Protein AF-A0A8H6M391-F1 (afdb_monomer_lite)

Foldseek 3Di:
DPQQDDPNFWGFDCVPPNSPDTDGPCVVVVVVVVVVVVVLVVLLVVLLVLVVVVCVVCVVVVVCVVPPPPPVSVVSVVDDQQDWDDDPVDIDGPSLCSCVSDPDDRDQVRVQRVQRVCQVVCVVVAQEHEDGQLLVVLCVVPVVPLPDDPDPSNVVVVVCCCCVVVPSHPYYHHDDDDPVGRD

Secondary structure (DSSP, 8-state):
--TTEETTTEEE-TTSGGGTSEEETHHHHHHHHHHHHHHHHHHHHHHHHHHHHHHHHHHHTT-GGG-S-HHHHHHHHT--TT-EEE-SS-EEEGGGGHHHHSSSPPPHHHHHHHHHHHHHHHGGGSSEEE--HHHHHHHHHHTT-TTS--SHHHHHHHHHHHHHHTTS-SEEE----BTTTB-

Organism: NCBI:txid980116

Structure (mmCIF, N/CA/C/O backbone):
data_AF-A0A8H6M391-F1
#
_entry.id   AF-A0A8H6M391-F1
#
loop_
_atom_site.group_PDB
_atom_site.id
_atom_site.type_symbol
_atom_site.label_atom_id
_atom_site.label_alt_id
_atom_site.label_comp_id
_atom_site.label_asym_id
_atom_site.label_entity_id
_atom_site.label_seq_id
_atom_site.pdbx_PDB_ins_code
_atom_site.Cartn_x
_atom_site.Cartn_y
_atom_site.Cartn_z
_atom_site.occupancy
_atom_site.B_iso_or_equiv
_atom_site.auth_seq_id
_atom_site.auth_comp_id
_atom_site.auth_asym_id
_atom_site.auth_atom_id
_atom_site.pdbx_PDB_model_num
ATOM 1 N N . MET A 1 1 ? 9.434 6.254 -42.444 1.00 46.62 1 MET A N 1
ATOM 2 C CA . MET A 1 1 ? 9.294 4.812 -42.139 1.00 46.62 1 MET A CA 1
ATOM 3 C C . MET A 1 1 ? 10.027 4.552 -40.837 1.00 46.62 1 MET A C 1
ATOM 5 O O . MET A 1 1 ? 11.131 5.059 -40.697 1.00 46.62 1 MET A O 1
ATOM 9 N N . ASN A 1 2 ? 9.382 3.890 -39.875 1.00 50.38 2 ASN A N 1
ATOM 10 C CA . ASN A 1 2 ? 9.844 3.725 -38.492 1.00 50.38 2 ASN A CA 1
ATOM 11 C C . ASN A 1 2 ? 11.269 3.145 -38.427 1.00 50.38 2 ASN A C 1
ATOM 13 O O . ASN A 1 2 ? 11.436 1.933 -38.495 1.00 50.38 2 ASN A O 1
ATOM 17 N N . ALA A 1 3 ? 12.279 4.008 -38.258 1.00 58.09 3 ALA A N 1
ATOM 18 C CA . ALA A 1 3 ? 13.713 3.672 -38.255 1.00 58.09 3 ALA A CA 1
ATOM 19 C C . ALA A 1 3 ? 14.162 2.765 -37.088 1.00 58.09 3 ALA A C 1
ATOM 21 O O . ALA A 1 3 ? 15.346 2.496 -36.924 1.00 58.09 3 ALA A O 1
ATOM 22 N N . TRP A 1 4 ? 13.210 2.313 -36.274 1.00 61.25 4 TRP A N 1
ATOM 23 C CA . TRP A 1 4 ? 13.425 1.558 -35.047 1.00 61.25 4 TRP A CA 1
ATOM 24 C C . TRP A 1 4 ? 13.155 0.064 -35.221 1.00 61.25 4 TRP A C 1
ATOM 26 O O . TRP A 1 4 ? 13.592 -0.716 -34.386 1.00 61.25 4 TRP A O 1
ATOM 36 N N . LEU A 1 5 ? 12.426 -0.338 -36.268 1.00 66.31 5 LEU A N 1
ATOM 37 C CA . LEU A 1 5 ? 12.030 -1.726 -36.509 1.00 66.31 5 LEU A CA 1
ATOM 38 C C . LEU A 1 5 ? 12.659 -2.207 -37.813 1.00 66.31 5 LEU A C 1
ATOM 40 O O . LEU A 1 5 ? 12.218 -1.816 -38.892 1.00 66.31 5 LEU A O 1
ATOM 44 N N . ASP A 1 6 ? 13.661 -3.077 -37.706 1.00 59.34 6 ASP A N 1
ATOM 45 C CA . ASP A 1 6 ? 14.227 -3.769 -38.862 1.00 59.34 6 ASP A CA 1
ATOM 46 C C . ASP A 1 6 ? 13.663 -5.195 -38.922 1.00 59.34 6 ASP A C 1
ATOM 48 O O . ASP A 1 6 ? 13.897 -6.012 -38.028 1.00 59.34 6 ASP A O 1
ATOM 52 N N . GLY A 1 7 ? 12.857 -5.475 -39.949 1.00 64.06 7 GLY A N 1
ATOM 53 C CA . GLY A 1 7 ? 12.443 -6.840 -40.298 1.00 64.06 7 GLY A CA 1
ATOM 54 C C . GLY A 1 7 ? 11.569 -7.593 -39.282 1.00 64.06 7 GLY A C 1
ATOM 55 O O . GLY A 1 7 ? 11.546 -8.817 -39.311 1.00 64.06 7 GLY A O 1
ATOM 56 N N . HIS A 1 8 ? 10.845 -6.899 -38.396 1.00 63.97 8 HIS A N 1
ATOM 57 C CA . HIS A 1 8 ? 9.915 -7.462 -37.389 1.00 63.97 8 HIS A CA 1
ATOM 58 C C . HIS A 1 8 ? 10.532 -8.279 -36.236 1.00 63.97 8 HIS A C 1
ATOM 60 O O . HIS A 1 8 ? 9.801 -8.663 -35.324 1.00 63.97 8 HIS A O 1
ATOM 66 N N . THR A 1 9 ? 11.847 -8.514 -36.209 1.00 74.38 9 THR A N 1
ATOM 67 C CA . THR A 1 9 ? 12.488 -9.374 -35.190 1.00 74.38 9 THR A CA 1
ATOM 68 C C . THR A 1 9 ? 13.384 -8.629 -34.205 1.00 74.38 9 THR A C 1
ATOM 70 O O . THR A 1 9 ? 13.691 -9.155 -33.133 1.00 74.38 9 THR A O 1
ATOM 73 N N . SER A 1 10 ? 13.808 -7.412 -34.543 1.00 83.12 10 SER A N 1
ATOM 74 C CA . SER A 1 10 ? 14.758 -6.642 -33.740 1.00 83.12 10 SER A CA 1
ATOM 75 C C . SER A 1 10 ? 14.464 -5.150 -33.750 1.00 83.12 10 SER A C 1
ATOM 77 O O . SER A 1 10 ? 13.872 -4.626 -34.696 1.00 83.12 10 SER A O 1
ATOM 79 N N . ILE A 1 11 ? 14.926 -4.481 -32.699 1.00 86.31 11 ILE A N 1
ATOM 80 C CA . ILE A 1 11 ? 14.929 -3.028 -32.569 1.00 86.31 11 ILE A CA 1
ATOM 81 C C . ILE A 1 11 ? 16.361 -2.497 -32.662 1.00 86.31 11 ILE A C 1
ATOM 83 O O . ILE A 1 11 ? 17.295 -3.145 -32.183 1.00 86.31 11 ILE A O 1
ATOM 87 N N . CYS A 1 12 ? 16.519 -1.303 -33.227 1.00 86.19 12 CYS A N 1
ATOM 88 C CA . CYS A 1 12 ? 17.764 -0.538 -33.163 1.00 86.19 12 CYS A CA 1
ATOM 89 C C . CYS A 1 12 ? 17.517 0.724 -32.329 1.00 86.19 12 CYS A C 1
ATOM 91 O O . CYS A 1 12 ? 16.579 1.470 -32.617 1.00 86.19 12 CYS A O 1
ATOM 93 N N . ASP A 1 13 ? 18.337 0.965 -31.303 1.00 80.50 13 ASP A N 1
ATOM 94 C CA . ASP A 1 13 ? 18.287 2.203 -30.515 1.00 80.50 13 ASP A CA 1
ATOM 95 C C . ASP A 1 13 ? 19.406 3.151 -30.979 1.00 80.50 13 ASP A C 1
ATOM 97 O O . ASP A 1 13 ? 20.575 2.871 -30.715 1.00 80.50 13 ASP A O 1
ATOM 101 N N . PRO A 1 14 ? 19.094 4.280 -31.641 1.00 83.69 14 PRO A N 1
ATOM 102 C CA . PRO A 1 14 ? 20.108 5.220 -32.117 1.00 83.69 14 PRO A CA 1
ATOM 103 C C . PRO A 1 14 ? 20.907 5.882 -30.984 1.00 83.69 14 PRO A C 1
ATOM 105 O O . PRO A 1 14 ? 21.960 6.455 -31.243 1.00 83.69 14 PRO A O 1
ATOM 108 N N . ARG A 1 15 ? 20.437 5.808 -29.730 1.00 84.06 15 ARG A N 1
ATOM 109 C CA . ARG A 1 15 ? 21.154 6.323 -28.553 1.00 84.06 15 ARG A CA 1
ATOM 110 C C . ARG A 1 15 ? 22.261 5.380 -28.076 1.00 84.06 15 ARG A C 1
ATOM 112 O O . ARG A 1 15 ? 23.082 5.791 -27.261 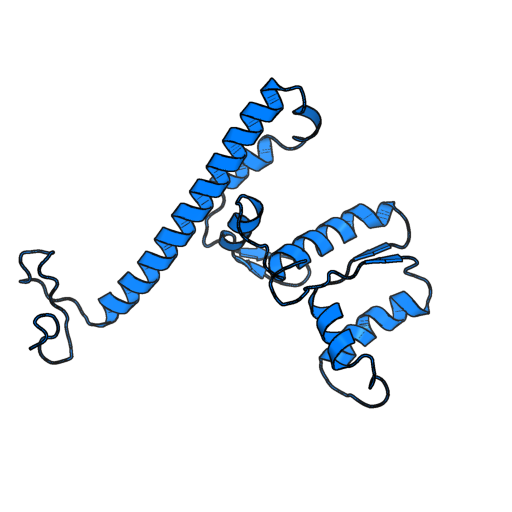1.00 84.06 15 ARG A O 1
ATOM 119 N N . TYR A 1 16 ? 22.277 4.130 -28.542 1.00 82.25 16 TYR A N 1
ATOM 120 C CA . TYR A 1 16 ? 23.240 3.111 -28.132 1.00 82.25 16 TYR A CA 1
ATOM 121 C C . TYR A 1 16 ? 24.078 2.649 -29.326 1.00 82.25 16 TYR A C 1
ATOM 123 O O . TYR A 1 16 ? 23.535 2.199 -30.332 1.00 82.25 16 TYR A O 1
ATOM 131 N N . ASN A 1 17 ? 25.405 2.769 -29.216 1.00 86.69 17 ASN A N 1
ATOM 132 C CA . ASN A 1 17 ? 26.367 2.390 -30.261 1.00 86.69 17 ASN A CA 1
ATOM 133 C C . ASN A 1 17 ? 25.980 2.896 -31.673 1.00 86.69 17 ASN A C 1
ATOM 135 O O . ASN A 1 17 ? 26.029 2.150 -32.653 1.00 86.69 17 ASN A O 1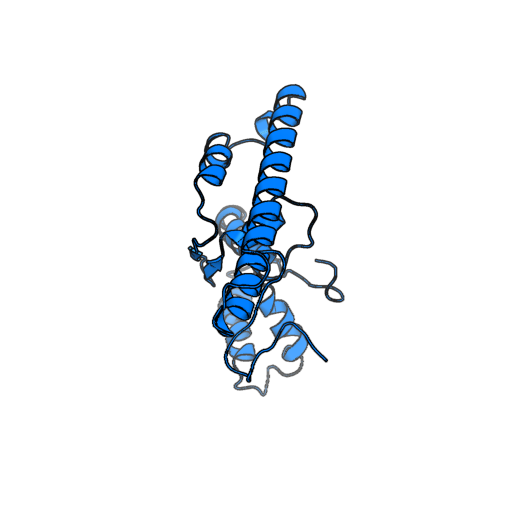
ATOM 139 N N . ASP A 1 18 ? 25.509 4.145 -31.763 1.00 86.00 18 ASP A N 1
ATOM 140 C CA . ASP A 1 18 ? 25.031 4.793 -32.995 1.00 86.00 18 ASP A CA 1
ATOM 141 C C . ASP A 1 18 ? 23.980 3.977 -33.783 1.00 86.00 18 ASP A C 1
ATOM 143 O O . ASP A 1 18 ? 23.926 4.027 -35.013 1.00 86.00 18 ASP A O 1
ATOM 147 N N . GLY A 1 19 ? 23.160 3.174 -33.093 1.00 83.00 19 GLY A N 1
ATOM 148 C CA . GLY A 1 19 ? 22.138 2.324 -33.711 1.00 83.00 19 GLY A CA 1
ATOM 149 C C . GLY A 1 19 ? 22.686 1.115 -34.475 1.00 83.00 19 GLY A C 1
ATOM 150 O O . GLY A 1 19 ? 21.944 0.493 -35.237 1.00 83.00 19 GLY A O 1
ATOM 151 N N . ARG A 1 20 ? 23.971 0.775 -34.297 1.00 84.56 20 ARG A N 1
ATOM 152 C CA . ARG A 1 20 ? 24.597 -0.408 -34.916 1.00 84.56 20 ARG A CA 1
ATOM 153 C C . ARG A 1 20 ? 24.214 -1.704 -34.215 1.00 84.56 20 ARG A C 1
ATOM 155 O O . ARG A 1 20 ? 24.142 -2.747 -34.867 1.00 84.56 20 ARG A O 1
ATOM 162 N N . ASP A 1 21 ? 23.957 -1.631 -32.913 1.00 86.06 21 ASP A N 1
ATOM 163 C CA . ASP A 1 21 ? 23.562 -2.790 -32.126 1.00 86.06 21 ASP A CA 1
ATOM 164 C C . ASP A 1 21 ? 22.073 -3.079 -32.283 1.00 86.06 21 ASP A C 1
ATOM 166 O O . ASP A 1 21 ? 21.221 -2.186 -32.288 1.00 86.06 21 ASP A O 1
ATOM 170 N N . ARG A 1 22 ? 21.772 -4.371 -32.406 1.00 84.94 22 ARG A N 1
ATOM 171 C CA . ARG A 1 22 ? 20.417 -4.887 -32.571 1.00 84.94 22 ARG A CA 1
ATOM 172 C C . ARG A 1 22 ? 19.990 -5.573 -31.293 1.00 84.94 22 ARG A C 1
ATOM 174 O O . ARG A 1 22 ? 20.668 -6.484 -30.820 1.00 84.94 22 ARG A O 1
ATOM 181 N N . PHE A 1 23 ? 18.830 -5.188 -30.787 1.00 86.88 23 PHE A N 1
ATOM 182 C CA . PHE A 1 23 ? 18.229 -5.835 -29.632 1.00 86.88 23 PHE A CA 1
ATOM 183 C C . PHE A 1 23 ? 17.026 -6.677 -30.060 1.00 86.88 23 PHE A C 1
ATOM 185 O O . PHE A 1 23 ? 16.292 -6.287 -30.973 1.00 86.88 23 PHE A O 1
ATOM 192 N N . PRO A 1 24 ? 16.783 -7.828 -29.417 1.00 89.50 24 PRO A N 1
ATOM 193 C CA . PRO A 1 24 ? 15.535 -8.558 -29.591 1.00 89.50 24 PRO A CA 1
ATOM 194 C C . PRO A 1 24 ? 14.323 -7.682 -29.243 1.00 89.50 24 PRO A C 1
ATOM 196 O O . PRO A 1 24 ? 14.386 -6.853 -28.338 1.00 89.50 24 PRO A O 1
ATOM 199 N N . LEU A 1 25 ? 13.176 -7.899 -29.894 1.00 85.25 25 LEU A N 1
ATOM 200 C CA . LEU A 1 25 ? 11.955 -7.129 -29.603 1.00 85.25 25 LEU A CA 1
ATOM 201 C C . LEU A 1 25 ? 11.508 -7.239 -28.129 1.00 85.25 25 LEU A C 1
ATOM 203 O O . LEU A 1 25 ? 10.938 -6.298 -27.576 1.00 85.25 25 LEU A O 1
ATOM 207 N N . CYS A 1 26 ? 11.820 -8.355 -27.457 1.00 85.00 26 CYS A N 1
ATOM 208 C CA . CYS A 1 26 ? 11.536 -8.534 -26.030 1.00 85.00 26 CYS A CA 1
ATOM 209 C C . CYS A 1 26 ? 12.282 -7.536 -25.125 1.00 85.00 26 CYS A C 1
ATOM 211 O O . CYS A 1 26 ? 11.850 -7.314 -23.994 1.00 85.00 26 CYS A O 1
ATOM 213 N N . THR A 1 27 ? 13.336 -6.879 -25.620 1.00 88.75 27 THR A N 1
ATOM 214 C CA . THR A 1 27 ? 14.037 -5.807 -24.906 1.00 88.75 27 THR A CA 1
ATOM 215 C C . THR A 1 27 ? 13.125 -4.610 -24.627 1.00 88.75 27 THR A C 1
ATOM 217 O O . THR A 1 27 ? 13.258 -4.004 -23.568 1.00 88.75 27 THR A O 1
ATOM 220 N N . LEU A 1 28 ? 12.135 -4.317 -25.484 1.00 86.69 28 LEU A N 1
ATOM 221 C CA . LEU A 1 28 ? 11.138 -3.274 -25.192 1.00 86.69 28 LEU A CA 1
ATOM 222 C C . LEU A 1 28 ? 10.307 -3.618 -23.954 1.00 86.69 28 LEU A C 1
ATOM 224 O O . LEU A 1 28 ? 10.145 -2.785 -23.068 1.00 86.69 28 LEU A O 1
ATOM 228 N N . ILE A 1 29 ? 9.829 -4.864 -23.868 1.00 88.81 29 ILE A N 1
ATOM 229 C CA . ILE A 1 29 ? 9.056 -5.353 -22.716 1.00 88.81 29 ILE A CA 1
ATOM 230 C C . ILE A 1 29 ? 9.921 -5.309 -21.455 1.00 88.81 29 ILE A C 1
ATOM 232 O O . ILE A 1 29 ? 9.446 -4.942 -20.382 1.00 88.81 29 ILE A O 1
ATOM 236 N N . PHE A 1 30 ? 11.197 -5.682 -21.576 1.00 90.06 30 PHE A N 1
ATOM 237 C CA . PHE A 1 30 ? 12.148 -5.576 -20.478 1.00 90.06 30 PHE A CA 1
ATOM 238 C C . PHE A 1 30 ? 12.307 -4.125 -20.009 1.00 90.06 30 PHE A C 1
ATOM 240 O O . PHE A 1 30 ? 12.169 -3.871 -18.817 1.00 90.06 30 PHE A O 1
ATOM 247 N N . TRP A 1 31 ? 12.536 -3.170 -20.914 1.00 91.12 31 TRP A N 1
ATOM 248 C CA . TRP A 1 31 ? 12.675 -1.757 -20.552 1.00 91.12 31 TRP A CA 1
ATOM 249 C C . TRP A 1 31 ? 11.407 -1.172 -19.944 1.00 91.12 31 TRP A C 1
ATOM 251 O O . TRP A 1 31 ? 11.504 -0.455 -18.956 1.00 91.12 31 TRP A O 1
ATOM 261 N N . GLU A 1 32 ? 10.229 -1.512 -20.466 1.00 91.19 32 GLU A N 1
ATOM 262 C CA . GLU A 1 32 ? 8.959 -1.074 -19.882 1.00 91.19 32 GLU A CA 1
ATOM 263 C C . GLU A 1 32 ? 8.812 -1.579 -18.439 1.00 91.19 32 GLU A C 1
ATOM 265 O O . GLU A 1 32 ? 8.478 -0.816 -17.532 1.00 91.19 32 GLU A O 1
ATOM 270 N N . LYS A 1 33 ? 9.116 -2.861 -18.201 1.00 87.69 33 LYS A N 1
ATOM 271 C CA . LYS A 1 33 ? 9.093 -3.447 -16.855 1.00 87.69 33 LYS A CA 1
ATOM 272 C C . LYS A 1 33 ? 10.141 -2.816 -15.940 1.00 87.69 33 LYS A C 1
ATOM 274 O O . LYS A 1 33 ? 9.831 -2.514 -14.794 1.00 87.69 33 LYS A O 1
ATOM 279 N N . MET A 1 34 ? 11.357 -2.591 -16.436 1.00 89.00 34 MET A N 1
ATOM 280 C CA . MET A 1 34 ? 12.423 -1.949 -15.667 1.00 89.00 34 MET A CA 1
ATOM 281 C C . MET A 1 34 ? 12.087 -0.504 -15.317 1.00 89.00 34 MET A C 1
ATOM 283 O O . MET A 1 34 ? 12.373 -0.084 -14.202 1.00 89.00 34 MET A O 1
ATOM 287 N N . ASN A 1 35 ? 11.451 0.239 -16.224 1.00 91.00 35 ASN A N 1
ATOM 288 C CA . ASN A 1 35 ? 11.018 1.603 -15.949 1.00 91.00 35 ASN A CA 1
ATOM 289 C C . ASN A 1 35 ? 10.012 1.638 -14.789 1.00 91.00 35 ASN A C 1
ATOM 291 O O . ASN A 1 35 ? 10.195 2.416 -13.861 1.00 91.00 35 ASN A O 1
ATOM 295 N N . LYS A 1 36 ? 9.037 0.717 -14.773 1.00 85.44 36 LYS A N 1
ATOM 296 C CA . LYS A 1 36 ? 8.097 0.569 -13.646 1.00 85.44 36 LYS A CA 1
ATOM 297 C C . LYS A 1 36 ? 8.820 0.266 -12.329 1.00 85.44 36 LYS A C 1
ATOM 299 O O . LYS A 1 36 ? 8.526 0.882 -11.315 1.00 85.44 36 LYS A O 1
ATOM 304 N N . VAL A 1 37 ? 9.810 -0.630 -12.341 1.00 85.19 37 VAL A N 1
ATOM 305 C CA . VAL A 1 37 ? 10.612 -0.938 -11.139 1.00 85.19 37 VAL A CA 1
ATOM 306 C C . VAL A 1 37 ? 11.413 0.279 -10.661 1.00 85.19 37 VAL A C 1
ATOM 308 O O . VAL A 1 37 ? 11.542 0.491 -9.458 1.00 85.19 37 VAL A O 1
ATOM 311 N N . ILE A 1 38 ? 11.958 1.083 -11.580 1.00 88.69 38 ILE A N 1
ATOM 312 C CA . ILE A 1 38 ? 12.683 2.317 -11.243 1.00 88.69 38 ILE A CA 1
ATOM 313 C C . ILE A 1 38 ? 11.736 3.338 -10.604 1.00 88.69 38 ILE A C 1
ATOM 315 O O . ILE A 1 38 ? 12.096 3.933 -9.590 1.00 88.69 38 ILE A O 1
ATOM 319 N N . GLU A 1 39 ? 10.537 3.521 -11.157 1.00 87.12 39 GLU A N 1
ATOM 320 C CA . GLU A 1 39 ? 9.504 4.396 -10.588 1.00 87.12 39 GLU A CA 1
ATOM 321 C C . GLU A 1 39 ? 9.132 3.946 -9.166 1.00 87.12 39 GLU A C 1
ATOM 323 O O . GLU A 1 39 ? 9.210 4.737 -8.228 1.00 87.12 39 GLU A O 1
ATOM 328 N N . GLU A 1 40 ? 8.856 2.655 -8.968 1.00 82.50 40 GLU A N 1
ATOM 329 C CA . GLU A 1 40 ? 8.559 2.074 -7.649 1.00 82.50 40 GLU A CA 1
ATOM 330 C C . GLU A 1 40 ? 9.717 2.273 -6.646 1.00 82.50 40 GLU A C 1
ATOM 332 O O . GLU A 1 40 ? 9.495 2.606 -5.480 1.00 82.50 40 GLU A O 1
ATOM 337 N N . GLN A 1 41 ? 10.972 2.125 -7.090 1.00 84.19 41 GLN A N 1
ATOM 338 C CA . GLN A 1 41 ? 12.160 2.392 -6.269 1.00 84.19 41 GLN A CA 1
ATOM 339 C C . GLN A 1 41 ? 12.280 3.860 -5.861 1.00 84.19 41 GLN A C 1
ATOM 341 O O . GLN A 1 41 ? 12.640 4.161 -4.720 1.00 84.19 41 GLN A O 1
ATOM 346 N N . GLN A 1 42 ? 12.005 4.777 -6.788 1.00 87.06 42 GLN A N 1
ATOM 347 C CA . GLN A 1 42 ? 12.048 6.210 -6.519 1.00 87.06 42 GLN A CA 1
ATOM 348 C C . GLN A 1 42 ? 10.967 6.618 -5.521 1.00 87.06 42 GLN A C 1
ATOM 350 O O . GLN A 1 42 ? 11.246 7.397 -4.611 1.00 87.06 42 GLN A O 1
ATOM 355 N N . GLU A 1 43 ? 9.767 6.056 -5.642 1.00 84.19 43 GLU A N 1
ATOM 356 C CA . GLU A 1 43 ? 8.663 6.303 -4.715 1.00 84.19 43 GLU A CA 1
ATOM 357 C C . GLU A 1 43 ? 8.962 5.797 -3.306 1.00 84.19 43 GLU A C 1
ATOM 359 O O . GLU A 1 43 ? 8.780 6.535 -2.338 1.00 84.19 43 GLU A O 1
ATOM 364 N N . TRP A 1 44 ? 9.487 4.576 -3.183 1.00 83.94 44 TRP A N 1
ATOM 365 C CA . TRP A 1 44 ? 9.932 4.037 -1.898 1.00 83.94 44 TRP A CA 1
ATOM 366 C C . TRP A 1 44 ? 10.996 4.921 -1.254 1.00 83.94 44 TRP A C 1
ATOM 368 O O . TRP A 1 44 ? 10.88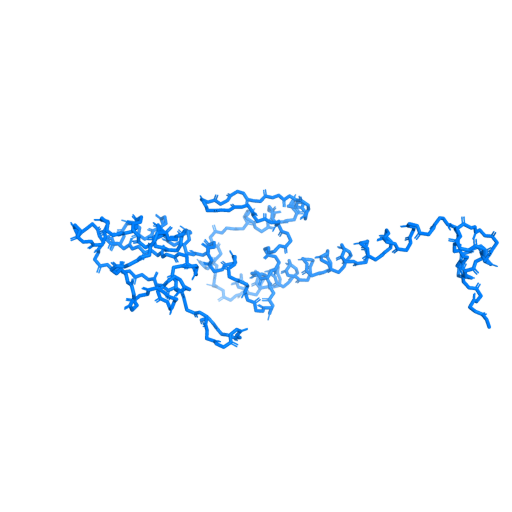2 5.284 -0.084 1.00 83.94 44 TRP A O 1
ATOM 378 N N . LYS A 1 45 ? 12.006 5.328 -2.032 1.00 84.81 45 LYS A N 1
ATOM 379 C CA . LYS A 1 45 ? 13.064 6.217 -1.551 1.00 84.81 45 LYS A CA 1
ATOM 380 C C . LYS A 1 45 ? 12.502 7.562 -1.090 1.00 84.81 45 LYS A C 1
ATOM 382 O O . LYS A 1 45 ? 12.898 8.043 -0.036 1.00 84.81 45 LYS A O 1
ATOM 387 N N . ALA A 1 46 ? 11.578 8.154 -1.845 1.00 84.62 46 ALA A N 1
ATOM 388 C CA . ALA A 1 46 ? 10.938 9.410 -1.469 1.00 84.62 46 ALA A CA 1
ATOM 389 C C . ALA A 1 46 ? 10.137 9.277 -0.164 1.00 84.62 46 ALA A C 1
ATOM 391 O O . ALA A 1 46 ? 10.237 10.144 0.700 1.00 84.62 46 ALA A O 1
ATOM 392 N N . GLY A 1 47 ? 9.398 8.176 0.007 1.00 81.19 47 GLY A N 1
ATOM 393 C CA . GLY A 1 47 ? 8.690 7.878 1.251 1.00 81.19 47 GLY A CA 1
ATOM 394 C C . GLY A 1 47 ? 9.639 7.704 2.439 1.00 81.19 47 GLY A C 1
ATOM 395 O O . GLY A 1 47 ? 9.413 8.275 3.502 1.00 81.19 47 GLY A O 1
ATOM 396 N N . LEU A 1 48 ? 10.747 6.980 2.256 1.00 81.69 48 LEU A N 1
ATOM 397 C CA . LEU A 1 48 ? 11.769 6.832 3.295 1.00 81.69 48 LEU A CA 1
ATOM 398 C C . LEU A 1 48 ? 12.401 8.166 3.694 1.00 81.69 48 LEU A C 1
ATOM 400 O O . LEU A 1 48 ? 12.548 8.430 4.885 1.00 81.69 48 LEU A O 1
ATOM 404 N N . GLU A 1 49 ? 12.764 9.011 2.729 1.00 84.56 49 GLU A N 1
ATOM 405 C CA . GLU A 1 49 ? 13.321 10.332 3.034 1.00 84.56 49 GLU A CA 1
ATOM 406 C C . GLU A 1 49 ? 12.302 11.215 3.760 1.00 84.56 49 GLU A C 1
ATOM 408 O O . GLU A 1 49 ? 12.641 11.821 4.774 1.00 84.56 49 GLU A O 1
ATOM 413 N N . TRP A 1 50 ? 11.031 11.200 3.345 1.00 83.44 50 TRP A N 1
ATOM 414 C CA . TRP A 1 50 ? 9.967 11.908 4.060 1.00 83.44 50 TRP A CA 1
ATOM 415 C C . TRP A 1 50 ? 9.855 11.449 5.522 1.00 83.44 50 TRP A C 1
ATOM 417 O O . TRP A 1 50 ? 9.775 12.274 6.432 1.00 83.44 50 TRP A O 1
ATOM 427 N N . VAL A 1 51 ? 9.904 10.138 5.773 1.00 78.94 51 VAL A N 1
ATOM 428 C CA . VAL A 1 51 ? 9.879 9.578 7.131 1.00 78.94 51 VAL A CA 1
ATOM 429 C C . VAL A 1 51 ? 11.089 10.030 7.951 1.00 78.94 51 VAL A C 1
ATOM 431 O O . VAL A 1 51 ? 10.925 10.430 9.105 1.00 78.94 51 VAL A O 1
ATOM 434 N N . LYS A 1 52 ? 12.296 9.997 7.373 1.00 80.94 52 LYS A N 1
ATOM 435 C CA . LYS A 1 52 ? 13.529 10.442 8.042 1.00 80.94 52 LYS A CA 1
ATOM 436 C C . LYS A 1 52 ? 13.473 11.922 8.405 1.00 80.94 52 LYS A C 1
ATOM 438 O O . LYS A 1 52 ? 13.821 12.294 9.524 1.00 80.94 52 LYS A O 1
ATOM 443 N N . GLU A 1 53 ? 13.002 12.764 7.490 1.00 83.69 53 GLU A N 1
ATOM 444 C CA . GLU A 1 53 ? 12.812 14.193 7.744 1.00 83.69 53 GLU A CA 1
ATOM 445 C C . GLU A 1 53 ? 11.837 14.422 8.905 1.00 83.69 53 GLU A C 1
ATOM 447 O O . GLU A 1 53 ? 12.132 15.187 9.827 1.00 83.69 53 GLU A O 1
ATOM 452 N N . ARG A 1 54 ? 10.707 13.703 8.918 1.00 81.12 54 ARG A N 1
ATOM 453 C CA . ARG A 1 54 ? 9.716 13.785 10.002 1.00 81.12 54 ARG A CA 1
ATOM 454 C C . ARG A 1 54 ? 10.262 13.297 11.331 1.00 81.12 54 ARG A C 1
ATOM 456 O O . ARG A 1 54 ? 9.978 13.901 12.360 1.00 81.12 54 ARG A O 1
ATOM 463 N N . GLN A 1 55 ? 11.077 12.251 11.324 1.00 77.94 55 GLN A N 1
ATOM 464 C CA . GLN A 1 55 ? 11.743 11.754 12.521 1.00 77.94 55 GLN A CA 1
ATOM 465 C C . GLN A 1 55 ? 12.667 12.814 13.135 1.00 77.94 55 GLN A C 1
ATOM 467 O O . GLN A 1 55 ? 12.610 13.040 14.345 1.00 77.94 55 GLN A O 1
ATOM 472 N N . LEU A 1 56 ? 13.474 13.495 12.315 1.00 81.56 56 LEU A N 1
ATOM 473 C CA . LEU A 1 56 ? 14.332 14.595 12.769 1.00 81.56 56 LEU A CA 1
ATOM 474 C C . LEU A 1 56 ? 13.502 15.768 13.316 1.00 81.56 56 LEU A C 1
ATOM 476 O O . LEU A 1 56 ? 13.807 16.302 14.385 1.00 81.56 56 LEU A O 1
ATOM 480 N N . GLU A 1 57 ? 12.418 16.134 12.626 1.00 83.25 57 GLU A N 1
ATOM 481 C CA . GLU A 1 57 ? 11.488 17.181 13.064 1.00 83.25 57 GLU A CA 1
ATOM 482 C C . GLU A 1 57 ? 10.854 16.842 14.426 1.00 83.25 57 GLU A C 1
ATOM 484 O O . GLU A 1 57 ? 10.859 17.653 15.357 1.00 83.25 57 GLU A O 1
ATOM 489 N N . TRP A 1 58 ? 10.323 15.631 14.582 1.00 81.00 58 TRP A N 1
ATOM 490 C CA . TRP A 1 58 ? 9.655 15.177 15.803 1.00 81.00 58 TRP A CA 1
ATOM 491 C C . TRP A 1 58 ? 10.605 15.049 16.994 1.00 81.00 58 TRP A C 1
ATOM 493 O O . TRP A 1 58 ? 10.216 15.413 18.107 1.00 81.00 58 TRP A O 1
ATOM 503 N N . ALA A 1 59 ? 11.848 14.616 16.764 1.00 78.25 59 ALA A N 1
ATOM 504 C CA . ALA A 1 59 ? 12.896 14.632 17.783 1.00 78.25 59 ALA A CA 1
ATOM 505 C C . ALA A 1 59 ? 13.175 16.065 18.268 1.00 78.25 59 ALA A C 1
ATOM 507 O O . ALA A 1 59 ? 13.218 16.324 19.465 1.00 78.25 59 ALA A O 1
ATOM 508 N N . SER A 1 60 ? 13.264 17.036 17.351 1.00 80.88 60 SER A N 1
ATOM 509 C CA . SER A 1 60 ? 13.519 18.439 17.716 1.00 80.88 60 SER A CA 1
ATOM 510 C C . SER A 1 60 ? 12.349 19.138 18.427 1.00 80.88 60 SER A C 1
ATOM 512 O O . SER A 1 60 ? 12.553 20.133 19.120 1.00 80.88 60 SER A O 1
ATOM 514 N N . THR A 1 61 ? 11.122 18.626 18.278 1.00 80.94 61 THR A N 1
ATOM 515 C CA . THR A 1 61 ? 9.892 19.234 18.823 1.00 80.94 61 THR A CA 1
ATOM 516 C C . THR A 1 61 ? 9.383 18.567 20.105 1.00 80.94 61 THR A C 1
ATOM 518 O O . THR A 1 61 ? 8.295 18.905 20.575 1.00 80.94 61 THR A O 1
ATOM 521 N N . GLY A 1 62 ? 10.137 17.626 20.689 1.00 70.62 62 GLY A N 1
ATOM 522 C CA . GLY A 1 62 ? 9.739 16.920 21.915 1.00 70.62 62 GLY A CA 1
ATOM 523 C C . GLY A 1 62 ? 8.560 15.959 21.721 1.00 70.62 62 GLY A C 1
ATOM 524 O O . GLY A 1 62 ? 7.912 15.555 22.685 1.00 70.62 62 GLY A O 1
ATOM 525 N N . LYS A 1 63 ? 8.272 15.573 20.471 1.00 69.56 63 LYS A N 1
ATOM 526 C CA . LYS A 1 63 ? 7.252 14.579 20.094 1.00 69.56 63 LYS A CA 1
ATOM 527 C C . LYS A 1 63 ? 7.816 13.157 20.051 1.00 69.56 63 LYS A C 1
ATOM 529 O O . LYS A 1 63 ? 7.263 12.283 19.391 1.00 69.56 63 LYS A O 1
ATOM 534 N N . GLU A 1 64 ? 8.904 12.914 20.772 1.00 62.25 64 GLU A N 1
ATOM 535 C CA . GLU A 1 64 ? 9.645 11.649 20.795 1.00 62.25 64 GLU A CA 1
ATOM 536 C C . GLU A 1 64 ? 8.751 10.446 21.141 1.00 62.25 64 GLU A C 1
ATOM 538 O O . GLU A 1 64 ? 8.947 9.361 20.603 1.00 62.25 64 GLU A O 1
ATOM 543 N N . GLY A 1 65 ? 7.702 10.652 21.950 1.00 60.00 65 GLY A N 1
ATOM 544 C CA . GLY A 1 65 ? 6.706 9.626 22.283 1.00 60.00 65 GLY A CA 1
ATOM 545 C C . GLY A 1 65 ? 5.832 9.149 21.112 1.00 60.00 65 GLY A C 1
ATOM 546 O O . GLY A 1 65 ? 5.208 8.101 21.219 1.00 60.00 65 GLY A O 1
ATOM 547 N N . LEU A 1 66 ? 5.793 9.863 19.980 1.00 59.56 66 LEU A N 1
ATOM 548 C CA . LEU A 1 66 ? 5.154 9.369 18.750 1.00 59.56 66 LEU A CA 1
ATOM 549 C C . LEU A 1 66 ? 6.038 8.357 18.005 1.00 59.56 66 LEU A C 1
ATOM 551 O O . LEU A 1 66 ? 5.551 7.635 17.137 1.00 59.56 66 LEU A O 1
ATOM 555 N N . ILE A 1 67 ? 7.324 8.272 18.357 1.00 57.94 67 ILE A N 1
ATOM 556 C CA . ILE A 1 67 ? 8.305 7.399 17.717 1.00 57.94 67 ILE A CA 1
ATOM 557 C C . ILE A 1 67 ? 8.700 6.296 18.694 1.00 57.94 67 ILE A C 1
ATOM 559 O O . ILE A 1 67 ? 9.798 6.266 19.241 1.00 57.94 67 ILE A O 1
ATOM 563 N N . HIS A 1 68 ? 7.812 5.328 18.895 1.00 55.94 68 HIS A N 1
ATOM 564 C CA . HIS A 1 68 ? 8.134 4.163 19.722 1.00 55.94 68 HIS A CA 1
ATOM 565 C C . HIS A 1 68 ? 9.129 3.186 19.068 1.00 55.94 68 HIS A C 1
ATOM 567 O O . HIS A 1 68 ? 9.457 2.169 19.668 1.00 55.94 68 HIS A O 1
ATOM 573 N N . ASN A 1 69 ? 9.627 3.470 17.857 1.00 59.84 69 ASN A N 1
ATOM 574 C CA . ASN A 1 69 ? 10.241 2.459 16.999 1.00 59.84 69 ASN A CA 1
ATOM 575 C C . ASN A 1 69 ? 11.356 3.007 16.083 1.00 59.84 69 ASN A C 1
ATOM 577 O O . ASN A 1 69 ? 11.340 2.808 14.870 1.00 59.84 69 ASN A O 1
ATOM 581 N N . TYR A 1 70 ? 12.377 3.651 16.660 1.00 60.25 70 TYR A N 1
ATOM 582 C CA . TYR A 1 70 ? 13.595 4.047 15.924 1.00 60.25 70 TYR A CA 1
ATOM 583 C C . TYR A 1 70 ? 14.222 2.876 15.142 1.00 60.25 70 TYR A C 1
ATOM 585 O O . TYR A 1 70 ? 14.654 3.049 14.005 1.00 60.25 70 TYR A O 1
ATOM 593 N N . GLY A 1 71 ? 14.215 1.669 15.721 1.00 63.72 71 GLY A N 1
ATOM 594 C CA . GLY A 1 71 ? 14.722 0.463 15.060 1.00 63.72 71 GLY A CA 1
ATOM 595 C C . GLY A 1 71 ? 13.893 0.016 13.851 1.00 63.72 71 GLY A C 1
ATOM 596 O O . GLY A 1 71 ? 14.434 -0.602 12.940 1.00 63.72 71 GLY A O 1
ATOM 597 N N . THR A 1 72 ? 12.603 0.360 13.796 1.00 67.69 72 THR A N 1
ATOM 598 C CA . THR A 1 72 ? 11.746 0.016 12.654 1.00 67.69 72 THR A CA 1
ATOM 599 C C . THR A 1 72 ? 12.119 0.825 11.422 1.00 67.69 72 THR A C 1
ATOM 601 O O . THR A 1 72 ? 12.132 0.261 10.338 1.00 67.69 72 THR A O 1
ATOM 604 N N . PHE A 1 73 ? 12.488 2.101 11.567 1.00 68.44 73 PHE A N 1
ATOM 605 C CA . PHE A 1 73 ? 12.887 2.925 10.422 1.00 68.44 73 PHE A CA 1
ATOM 606 C C . PHE A 1 73 ? 14.209 2.479 9.801 1.00 68.44 73 PHE A C 1
ATOM 608 O O . PHE A 1 73 ? 14.306 2.427 8.580 1.00 68.44 73 PHE A O 1
ATOM 615 N N . ALA A 1 74 ? 15.181 2.072 10.623 1.00 68.75 74 ALA A N 1
ATOM 616 C CA . ALA A 1 74 ? 16.403 1.444 10.125 1.00 68.75 74 ALA A CA 1
ATOM 617 C C . ALA A 1 74 ? 16.091 0.136 9.376 1.00 68.75 74 ALA A C 1
ATOM 619 O O . ALA A 1 74 ? 16.602 -0.092 8.287 1.00 68.75 74 ALA A O 1
ATOM 620 N N . ALA A 1 75 ? 15.171 -0.679 9.904 1.00 72.88 75 ALA A N 1
ATOM 621 C CA . ALA A 1 75 ? 14.751 -1.909 9.240 1.00 72.88 75 ALA A CA 1
ATOM 622 C C . ALA A 1 75 ? 14.030 -1.667 7.900 1.00 72.88 75 ALA A C 1
ATOM 624 O O . ALA A 1 75 ? 14.071 -2.544 7.041 1.00 72.88 75 ALA A O 1
ATOM 625 N N . LEU A 1 76 ? 13.392 -0.505 7.687 1.00 74.88 76 LEU A N 1
ATOM 626 C CA . LEU A 1 76 ? 12.771 -0.179 6.396 1.00 74.88 76 LEU A CA 1
ATOM 627 C C . LEU A 1 76 ? 13.811 -0.014 5.275 1.00 74.88 76 LEU A C 1
ATOM 629 O O . LEU A 1 76 ? 13.495 -0.292 4.121 1.00 74.88 76 LEU A O 1
ATOM 633 N N . GLU A 1 77 ? 15.043 0.395 5.586 1.00 75.06 77 GLU A N 1
ATOM 634 C CA . GLU A 1 77 ? 16.114 0.495 4.582 1.00 75.06 77 GLU A CA 1
ATOM 635 C C . GLU A 1 77 ? 16.553 -0.882 4.064 1.00 75.06 77 GLU A C 1
ATOM 637 O O . GLU A 1 77 ? 16.953 -1.012 2.906 1.00 75.06 77 GLU A O 1
ATOM 642 N N . ASP A 1 78 ? 16.407 -1.918 4.892 1.00 77.56 78 ASP A N 1
ATOM 643 C CA . ASP A 1 78 ? 16.778 -3.297 4.567 1.00 77.56 78 ASP A CA 1
ATOM 644 C C . ASP A 1 78 ? 15.670 -4.066 3.823 1.00 77.56 78 ASP A C 1
ATOM 646 O O . ASP A 1 78 ? 15.901 -5.169 3.306 1.00 77.56 78 ASP A O 1
ATOM 650 N N . ILE A 1 79 ? 14.455 -3.508 3.741 1.00 77.88 79 ILE A N 1
ATOM 651 C CA . ILE A 1 79 ? 13.341 -4.146 3.035 1.00 77.88 79 ILE A CA 1
ATOM 652 C C . ILE A 1 79 ? 13.626 -4.146 1.534 1.00 77.88 79 ILE A C 1
ATOM 654 O O . ILE A 1 79 ? 13.687 -3.118 0.860 1.00 77.88 79 ILE A O 1
ATOM 658 N N . ARG A 1 80 ? 13.726 -5.350 0.969 1.00 78.69 80 ARG A N 1
ATOM 659 C CA . ARG A 1 80 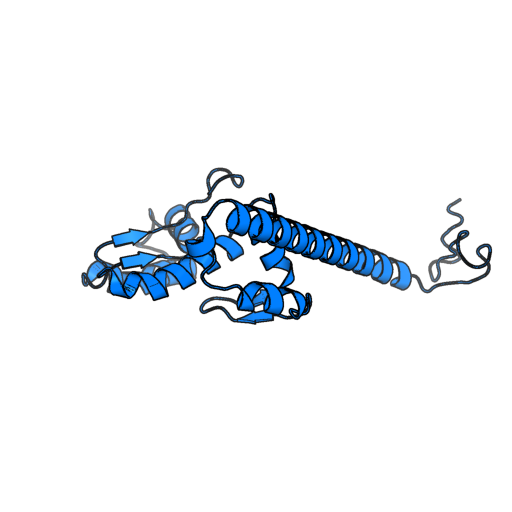? 13.804 -5.528 -0.483 1.00 78.69 80 ARG A CA 1
ATOM 660 C C . ARG A 1 80 ? 12.439 -5.224 -1.093 1.00 78.69 80 ARG A C 1
ATOM 662 O O . ARG A 1 80 ? 11.461 -5.859 -0.722 1.00 78.69 80 ARG A O 1
ATOM 669 N N . LEU A 1 81 ? 12.372 -4.349 -2.094 1.00 74.19 81 LEU A N 1
ATOM 670 C CA . LEU A 1 81 ? 11.113 -4.003 -2.779 1.0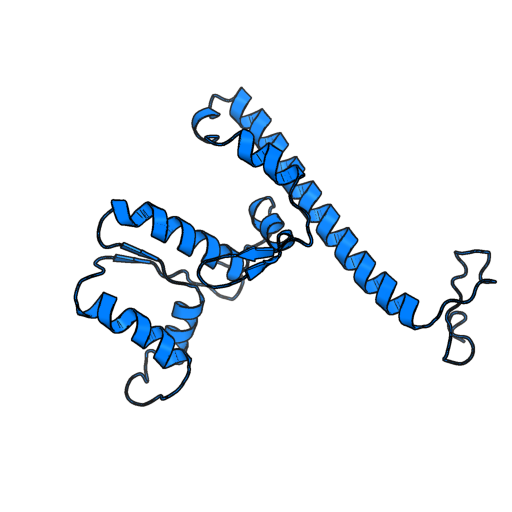0 74.19 81 LEU A CA 1
ATOM 671 C C . LEU A 1 81 ? 10.380 -5.199 -3.398 1.00 74.19 81 LEU A C 1
ATOM 673 O O . LEU A 1 81 ? 9.155 -5.219 -3.447 1.00 74.19 81 LEU A O 1
ATOM 677 N N . ALA A 1 82 ? 11.131 -6.214 -3.827 1.00 75.50 82 ALA A N 1
ATOM 678 C CA . ALA A 1 82 ? 10.580 -7.464 -4.344 1.00 75.50 82 ALA A CA 1
ATOM 679 C C . ALA A 1 82 ? 10.093 -8.427 -3.244 1.00 75.50 82 ALA A C 1
ATOM 681 O O . ALA A 1 82 ? 9.598 -9.507 -3.558 1.00 75.50 82 ALA A O 1
ATOM 682 N N . SER A 1 83 ? 10.286 -8.091 -1.965 1.00 82.12 83 SER A N 1
ATOM 683 C CA . SER A 1 83 ? 9.797 -8.918 -0.866 1.00 82.12 83 SER A CA 1
ATOM 684 C C . SER A 1 83 ? 8.281 -8.837 -0.757 1.00 82.12 83 SER A C 1
ATOM 686 O O . SER A 1 83 ? 7.640 -7.879 -1.192 1.00 82.12 83 SER A O 1
ATOM 688 N N . GLN A 1 84 ? 7.723 -9.891 -0.184 1.00 82.94 84 GLN A N 1
ATOM 689 C CA . GLN A 1 84 ? 6.307 -10.028 0.071 1.00 82.94 84 GLN A CA 1
ATOM 690 C C . GLN A 1 84 ? 6.087 -10.112 1.576 1.00 82.94 84 GLN A C 1
ATOM 692 O O . GLN A 1 84 ? 6.823 -10.805 2.282 1.00 82.94 84 GLN A O 1
ATOM 697 N N . LEU A 1 85 ? 5.078 -9.401 2.060 1.00 77.69 85 LEU A N 1
ATOM 698 C CA . LEU A 1 85 ? 4.675 -9.407 3.454 1.00 77.69 85 LEU A CA 1
ATOM 699 C C . LEU A 1 85 ? 3.415 -10.246 3.579 1.00 77.69 85 LEU A C 1
ATOM 701 O O . LEU A 1 85 ? 2.404 -9.973 2.933 1.00 77.69 85 LEU A O 1
ATOM 705 N N . GLN A 1 86 ? 3.496 -11.279 4.411 1.00 80.06 86 GLN A N 1
ATOM 706 C CA . GLN A 1 86 ? 2.352 -12.122 4.707 1.00 80.06 86 GLN A CA 1
ATOM 707 C C . GLN A 1 86 ? 1.468 -11.444 5.751 1.00 80.06 86 GLN A C 1
ATOM 709 O O . GLN A 1 86 ? 1.889 -11.205 6.884 1.00 80.06 86 GLN A O 1
ATOM 714 N N . LEU A 1 87 ? 0.228 -11.190 5.365 1.00 71.62 87 LEU A N 1
ATOM 715 C CA . LEU A 1 87 ? -0.850 -10.736 6.226 1.00 71.62 87 LEU A CA 1
ATOM 716 C C . LEU A 1 87 ? -1.765 -11.917 6.565 1.00 71.62 87 LEU A C 1
ATOM 718 O O . LEU A 1 87 ? -1.665 -13.000 5.977 1.00 71.62 87 LEU A O 1
ATOM 722 N N . ARG A 1 88 ? -2.684 -11.717 7.513 1.00 70.62 88 ARG A N 1
ATOM 723 C CA . ARG A 1 88 ? -3.717 -12.706 7.866 1.00 70.62 88 ARG A CA 1
ATOM 724 C C . ARG A 1 88 ? -4.567 -13.077 6.658 1.00 70.62 88 ARG A C 1
ATOM 726 O O . ARG A 1 88 ? -5.022 -14.213 6.572 1.00 70.62 88 ARG A O 1
ATOM 733 N N . TRP A 1 89 ? -4.815 -12.110 5.783 1.00 71.88 89 TRP A N 1
ATOM 734 C CA . TRP A 1 89 ? -5.791 -12.241 4.710 1.00 71.88 89 TRP A CA 1
ATOM 735 C C . TRP A 1 89 ? -5.193 -12.266 3.311 1.00 71.88 89 TRP A C 1
ATOM 737 O O . TRP A 1 89 ? -5.879 -12.717 2.400 1.00 71.88 89 TRP A O 1
ATOM 747 N N . ASP A 1 90 ? -3.960 -11.790 3.141 1.00 76.81 90 ASP A N 1
ATOM 748 C CA . ASP A 1 90 ? -3.318 -11.726 1.831 1.00 76.81 90 ASP A CA 1
ATOM 749 C C . ASP A 1 90 ? -1.791 -11.623 1.935 1.00 76.81 90 ASP A C 1
ATOM 751 O O . ASP A 1 90 ? -1.214 -11.583 3.024 1.00 76.81 90 ASP A O 1
ATOM 755 N N . THR A 1 91 ? -1.129 -11.572 0.791 1.00 82.81 91 THR A N 1
ATOM 756 C CA . THR A 1 91 ? 0.289 -11.307 0.643 1.00 82.81 91 THR A CA 1
ATOM 757 C C . THR A 1 91 ? 0.465 -10.017 -0.145 1.00 82.81 91 THR A C 1
ATOM 759 O O . THR A 1 91 ? 0.137 -9.954 -1.326 1.00 82.81 91 THR A O 1
ATOM 762 N N . ILE A 1 92 ? 1.048 -8.999 0.482 1.00 80.81 92 ILE A N 1
ATOM 763 C CA . ILE A 1 92 ? 1.293 -7.719 -0.189 1.00 80.81 92 ILE A CA 1
ATOM 764 C C . ILE A 1 92 ? 2.748 -7.614 -0.653 1.00 80.81 92 ILE A C 1
ATOM 766 O O . ILE A 1 92 ? 3.670 -8.026 0.060 1.00 80.81 92 ILE A O 1
ATOM 770 N N . PRO A 1 93 ? 3.001 -7.025 -1.821 1.00 82.50 93 PRO A N 1
ATOM 771 C CA . PRO A 1 93 ? 4.322 -6.544 -2.189 1.00 82.50 93 PRO A CA 1
ATOM 772 C C . PRO A 1 93 ? 4.814 -5.448 -1.233 1.00 82.50 93 PRO A C 1
ATOM 774 O O . PRO A 1 93 ? 4.089 -4.508 -0.913 1.00 82.50 93 PRO A O 1
ATOM 777 N N . ALA A 1 94 ? 6.086 -5.499 -0.835 1.00 80.31 94 ALA A N 1
ATOM 778 C CA . ALA A 1 94 ? 6.691 -4.456 -0.006 1.00 80.31 94 ALA A CA 1
ATOM 779 C C . ALA A 1 94 ? 6.657 -3.069 -0.667 1.00 80.31 94 ALA A C 1
ATOM 781 O O . ALA A 1 94 ? 6.579 -2.062 0.029 1.00 80.31 94 ALA A O 1
ATOM 782 N N . LYS A 1 95 ? 6.658 -3.002 -2.004 1.00 78.50 95 LYS A N 1
ATOM 783 C CA . LYS A 1 95 ? 6.480 -1.739 -2.737 1.00 78.50 95 LYS A CA 1
ATOM 784 C C . LYS A 1 95 ? 5.180 -1.006 -2.387 1.00 78.50 95 LYS A C 1
ATOM 786 O O . LYS A 1 95 ? 5.170 0.220 -2.374 1.00 78.50 95 LYS A O 1
ATOM 791 N N . ASP A 1 96 ? 4.119 -1.724 -2.024 1.00 79.94 96 ASP A N 1
ATOM 792 C CA . ASP A 1 96 ? 2.826 -1.110 -1.715 1.00 79.94 96 ASP A CA 1
ATOM 793 C C . ASP A 1 96 ? 2.814 -0.484 -0.314 1.00 79.94 96 ASP A C 1
ATOM 795 O O . ASP A 1 96 ? 1.958 0.349 -0.006 1.00 79.94 96 ASP A O 1
ATOM 799 N N . LEU A 1 97 ? 3.827 -0.784 0.512 1.00 78.38 97 LEU A N 1
ATOM 800 C CA . LEU A 1 97 ? 4.062 -0.060 1.755 1.00 78.38 97 LEU A CA 1
ATOM 801 C C . LEU A 1 97 ? 4.524 1.384 1.524 1.00 78.38 97 LEU A C 1
ATOM 803 O O . LEU A 1 97 ? 4.328 2.214 2.410 1.00 78.38 97 LEU A O 1
ATOM 807 N N . ALA A 1 98 ? 5.099 1.709 0.356 1.00 74.62 98 ALA A N 1
ATOM 808 C CA . ALA A 1 98 ? 5.521 3.076 0.032 1.00 74.62 98 ALA A CA 1
ATOM 809 C C . ALA A 1 98 ? 4.362 4.074 0.182 1.00 74.62 98 ALA A C 1
ATOM 811 O O . ALA A 1 98 ? 4.575 5.230 0.541 1.00 74.62 98 ALA A O 1
ATOM 812 N N . GLN A 1 99 ? 3.127 3.616 -0.053 1.00 80.44 99 GLN A N 1
ATOM 813 C CA . GLN A 1 99 ? 1.924 4.435 0.060 1.00 80.44 99 GLN A CA 1
ATOM 814 C C . GLN A 1 99 ? 1.676 4.924 1.493 1.00 80.44 99 GLN A C 1
ATOM 816 O O . GLN A 1 99 ? 1.191 6.036 1.664 1.00 80.44 99 GLN A O 1
ATOM 821 N N . PHE A 1 100 ? 2.077 4.162 2.521 1.00 79.06 100 PHE A N 1
ATOM 822 C CA . PHE A 1 100 ? 2.002 4.619 3.917 1.00 79.06 100 PHE A CA 1
ATOM 823 C C . PHE A 1 100 ? 3.023 5.707 4.249 1.00 79.06 100 PHE A C 1
ATOM 825 O O . PHE A 1 100 ? 2.840 6.447 5.212 1.00 79.06 100 PHE A O 1
ATOM 832 N N . LEU A 1 101 ? 4.114 5.772 3.487 1.00 75.00 101 LEU A N 1
ATOM 833 C CA . LEU A 1 101 ? 5.226 6.685 3.736 1.00 75.00 101 LEU A CA 1
ATOM 834 C C . LEU A 1 101 ? 5.116 7.986 2.930 1.00 75.00 101 LEU A C 1
ATOM 836 O O . LEU A 1 101 ? 5.935 8.883 3.100 1.00 75.00 101 LEU A O 1
ATOM 840 N N . GLY A 1 102 ? 4.147 8.076 2.018 1.00 73.38 102 GLY A N 1
ATOM 841 C CA . GLY A 1 102 ? 4.006 9.185 1.083 1.00 73.38 102 GLY A CA 1
ATOM 842 C C . GLY A 1 102 ? 2.692 9.949 1.225 1.00 73.38 102 GLY A C 1
ATOM 843 O O . GLY A 1 102 ? 1.929 9.789 2.170 1.00 73.38 102 GLY A O 1
ATOM 844 N N . THR A 1 103 ? 2.417 10.790 0.229 1.00 74.31 103 THR A N 1
ATOM 845 C CA . THR A 1 103 ? 1.169 11.565 0.095 1.00 74.31 103 THR A CA 1
ATOM 846 C C . THR A 1 103 ? 0.155 10.907 -0.844 1.00 74.31 103 THR A C 1
ATOM 848 O O . THR A 1 103 ? -0.839 11.526 -1.224 1.00 74.31 103 THR A O 1
ATOM 851 N N . LYS A 1 104 ? 0.419 9.666 -1.268 1.00 79.19 104 LYS A N 1
ATOM 852 C CA . LYS A 1 104 ? -0.478 8.916 -2.145 1.00 79.19 104 LYS A CA 1
ATOM 853 C C . LYS A 1 104 ? -1.731 8.481 -1.390 1.00 79.19 104 LYS A C 1
ATOM 855 O O . LYS A 1 104 ? -1.704 8.252 -0.185 1.00 79.19 104 LYS A O 1
ATOM 860 N N . TRP A 1 105 ? -2.823 8.341 -2.133 1.00 84.38 105 TRP A N 1
ATOM 861 C CA . TRP A 1 105 ? -4.034 7.710 -1.625 1.00 84.38 105 TRP A CA 1
ATOM 862 C C . TRP A 1 105 ? -3.745 6.251 -1.288 1.00 84.38 105 TRP A C 1
ATOM 864 O O . TRP A 1 105 ? -3.133 5.554 -2.092 1.00 84.38 105 TRP A O 1
ATOM 874 N N . LEU A 1 106 ? -4.197 5.814 -0.115 1.00 87.38 106 LEU A N 1
ATOM 875 C CA . LEU A 1 106 ? -4.093 4.422 0.306 1.00 87.38 106 LEU A CA 1
ATOM 876 C C . LEU A 1 106 ? -5.021 3.553 -0.549 1.00 87.38 106 LEU A C 1
ATOM 878 O O . LEU A 1 106 ? -6.177 3.917 -0.776 1.00 87.38 106 LEU A O 1
ATOM 882 N N . ALA A 1 107 ? -4.537 2.403 -1.005 1.00 87.69 107 ALA A N 1
ATOM 883 C CA . ALA A 1 107 ? -5.368 1.392 -1.648 1.00 87.69 107 ALA A CA 1
ATOM 884 C C . ALA A 1 107 ? -6.143 0.557 -0.610 1.00 87.69 107 ALA A C 1
ATOM 886 O O . ALA A 1 107 ? -5.845 0.593 0.586 1.00 87.69 107 ALA A O 1
ATOM 887 N N . SER A 1 108 ? -7.119 -0.234 -1.066 1.00 88.56 108 SER A N 1
ATOM 888 C CA . SER A 1 108 ? -7.890 -1.145 -0.202 1.00 88.56 108 SER A CA 1
ATOM 889 C C . SER A 1 108 ? -6.982 -2.083 0.594 1.00 88.56 108 SER A C 1
ATOM 891 O O . SER A 1 108 ? -7.167 -2.245 1.797 1.00 88.56 108 SER A O 1
ATOM 893 N N . ASP A 1 109 ? -5.926 -2.594 -0.041 1.00 86.56 109 ASP A N 1
ATOM 894 C CA . ASP A 1 109 ? -4.943 -3.481 0.589 1.00 86.56 109 ASP A CA 1
ATOM 895 C C . ASP A 1 109 ? -4.190 -2.793 1.737 1.00 86.56 109 ASP A C 1
ATOM 897 O O . ASP A 1 109 ? -3.817 -3.431 2.723 1.00 86.56 109 ASP A O 1
ATOM 901 N N . ASN A 1 110 ? -3.969 -1.476 1.651 1.00 86.31 110 ASN A N 1
ATOM 902 C CA . ASN A 1 110 ? -3.367 -0.700 2.736 1.00 86.31 110 ASN A CA 1
ATOM 903 C C . ASN A 1 110 ? -4.340 -0.543 3.913 1.00 86.31 110 ASN A C 1
ATOM 905 O O . ASN A 1 110 ? -3.944 -0.637 5.075 1.00 86.31 110 ASN A O 1
ATOM 909 N N . ILE A 1 111 ? -5.622 -0.321 3.630 1.00 89.62 111 ILE A N 1
ATOM 910 C CA . ILE A 1 111 ? -6.653 -0.203 4.664 1.00 89.62 111 ILE A CA 1
ATOM 911 C C . ILE A 1 111 ? -6.879 -1.543 5.368 1.00 89.62 111 ILE A C 1
ATOM 913 O O . ILE A 1 111 ? -6.962 -1.581 6.596 1.00 89.62 111 ILE A O 1
ATOM 917 N N . ASP A 1 112 ? -6.883 -2.647 4.624 1.00 89.06 112 ASP A N 1
ATOM 918 C CA . ASP A 1 112 ? -7.011 -3.995 5.176 1.00 89.06 112 ASP A CA 1
ATOM 919 C C . ASP A 1 112 ? -5.842 -4.343 6.112 1.00 89.06 112 ASP A C 1
ATOM 921 O O . ASP A 1 112 ? -6.046 -4.955 7.161 1.00 89.06 112 ASP A O 1
ATOM 925 N N . GLN A 1 113 ? -4.624 -3.879 5.819 1.00 83.12 113 GLN A N 1
ATOM 926 C CA . GLN A 1 113 ? -3.485 -4.017 6.738 1.00 83.12 113 GLN A CA 1
ATOM 927 C C . GLN A 1 113 ? -3.699 -3.289 8.060 1.00 83.12 113 GLN A C 1
ATOM 929 O O . GLN A 1 113 ? -3.441 -3.846 9.133 1.00 83.12 113 GLN A O 1
ATOM 934 N N . ILE A 1 114 ? -4.167 -2.039 7.988 1.00 85.69 114 ILE A N 1
ATOM 935 C CA . ILE A 1 114 ? -4.487 -1.259 9.182 1.00 85.69 114 ILE A CA 1
ATOM 936 C C . ILE A 1 114 ? -5.582 -1.986 9.964 1.00 85.69 114 ILE A C 1
ATOM 938 O O . ILE A 1 114 ? -5.433 -2.186 11.167 1.00 85.69 114 ILE A O 1
ATOM 942 N N . ALA A 1 115 ? -6.637 -2.454 9.293 1.00 88.12 115 ALA A N 1
ATOM 943 C CA . ALA A 1 115 ? -7.731 -3.189 9.916 1.00 88.12 115 ALA A CA 1
ATOM 944 C C . ALA A 1 115 ? -7.248 -4.459 10.636 1.00 88.12 115 ALA A C 1
ATOM 946 O O . ALA A 1 115 ? -7.656 -4.715 11.772 1.00 88.12 115 ALA A O 1
ATOM 947 N N . GLU A 1 116 ? -6.340 -5.232 10.033 1.00 83.88 116 GLU A N 1
ATOM 948 C CA . GLU A 1 116 ? -5.762 -6.415 10.671 1.00 83.88 116 GLU A CA 1
ATOM 949 C C . GLU A 1 116 ? -4.970 -6.043 11.926 1.00 83.88 116 GLU A C 1
ATOM 951 O O . GLU A 1 116 ? -5.141 -6.661 12.985 1.00 83.88 116 GLU A O 1
ATOM 956 N N . ARG A 1 117 ? -4.091 -5.040 11.816 1.00 80.81 117 ARG A N 1
ATOM 957 C CA . ARG A 1 117 ? -3.239 -4.626 12.929 1.00 80.81 117 ARG A CA 1
ATOM 958 C C . ARG A 1 117 ? -4.072 -4.083 14.080 1.00 80.81 117 ARG A C 1
ATOM 960 O O . ARG A 1 117 ? -3.905 -4.536 15.212 1.00 80.81 117 ARG A O 1
ATOM 967 N N . VAL A 1 118 ? -5.009 -3.189 13.773 1.00 83.56 118 VAL A N 1
ATOM 968 C CA . VAL A 1 118 ? -5.952 -2.637 14.744 1.00 83.56 118 VAL A CA 1
ATOM 969 C C . VAL A 1 118 ? -6.731 -3.773 15.389 1.00 83.56 118 VAL A C 1
ATOM 971 O O . VAL A 1 118 ? -6.753 -3.834 16.608 1.00 83.56 118 VAL A O 1
ATOM 974 N N . THR A 1 119 ? -7.259 -4.741 14.632 1.00 82.38 119 THR A N 1
ATOM 975 C CA . THR A 1 119 ? -7.973 -5.904 15.197 1.00 82.38 119 THR A CA 1
ATOM 976 C C . THR A 1 119 ? -7.139 -6.676 16.220 1.00 82.38 119 THR A C 1
ATOM 978 O O . THR A 1 119 ? -7.679 -7.123 17.230 1.00 82.38 119 THR A O 1
ATOM 981 N N . LYS A 1 120 ? -5.829 -6.848 15.997 1.00 78.69 120 LYS A N 1
ATOM 982 C CA . LYS A 1 120 ? -4.947 -7.521 16.968 1.00 78.69 120 LYS A CA 1
ATOM 983 C C . LYS A 1 120 ? -4.790 -6.703 18.251 1.00 78.69 120 LYS A C 1
ATOM 985 O O . LYS A 1 120 ? -4.864 -7.278 19.336 1.00 78.69 120 LYS A O 1
ATOM 990 N N . ASP A 1 121 ? -4.625 -5.391 18.126 1.00 78.25 121 ASP A N 1
ATOM 991 C CA . ASP A 1 121 ? -4.357 -4.496 19.254 1.00 78.25 121 ASP A CA 1
ATOM 992 C C . ASP A 1 121 ? -5.643 -4.182 20.065 1.00 78.25 121 ASP A C 1
ATOM 994 O O . ASP A 1 121 ? -5.631 -4.190 21.300 1.00 78.25 121 ASP A O 1
ATOM 998 N N . VAL A 1 122 ? -6.791 -4.013 19.395 1.00 78.50 122 VAL A N 1
ATOM 999 C CA . VAL A 1 122 ? -8.089 -3.660 20.011 1.00 78.50 122 VAL A CA 1
ATOM 1000 C C . VAL A 1 122 ? -8.839 -4.831 20.636 1.00 78.50 122 VAL A C 1
ATOM 1002 O O . VAL A 1 122 ? -9.834 -4.605 21.321 1.00 78.50 122 VAL A O 1
ATOM 1005 N N . ARG A 1 123 ? -8.354 -6.074 20.509 1.00 67.38 123 ARG A N 1
ATOM 1006 C CA . ARG A 1 123 ? -8.858 -7.200 21.327 1.00 67.38 123 ARG A CA 1
ATOM 1007 C C . ARG A 1 123 ? -8.764 -6.914 22.827 1.00 67.38 123 ARG A C 1
ATOM 1009 O O . ARG A 1 123 ? -9.522 -7.467 23.615 1.00 67.38 123 ARG A O 1
ATOM 1016 N N . THR A 1 124 ? -7.846 -6.035 23.222 1.00 72.06 124 THR A N 1
ATOM 1017 C CA . THR A 1 124 ? -7.705 -5.570 24.607 1.00 72.06 124 THR A CA 1
ATOM 1018 C C . THR A 1 124 ? -8.745 -4.517 25.007 1.00 72.06 124 THR A C 1
ATOM 1020 O O . THR A 1 124 ? -8.933 -4.268 26.193 1.00 72.06 124 THR A O 1
ATOM 1023 N N . TRP A 1 125 ? -9.449 -3.913 24.043 1.00 73.31 125 TRP A N 1
ATOM 1024 C CA . TRP A 1 125 ? -10.432 -2.839 24.252 1.00 73.31 125 TRP A CA 1
ATOM 1025 C C . TRP A 1 125 ? -11.870 -3.361 24.396 1.00 73.31 125 TRP A C 1
ATOM 1027 O O . TRP A 1 125 ? -12.816 -2.575 24.451 1.00 73.31 125 TRP A O 1
ATOM 1037 N N . GLY A 1 126 ? -12.041 -4.684 24.448 1.00 81.62 126 GLY A N 1
ATOM 1038 C CA . GLY A 1 126 ? -13.328 -5.361 24.576 1.00 81.62 126 GLY A CA 1
ATOM 1039 C C . GLY A 1 126 ? -13.676 -6.189 23.342 1.00 81.62 126 GLY A C 1
ATOM 1040 O O . GLY A 1 126 ? -12.804 -6.667 22.617 1.00 81.62 126 GLY A O 1
ATOM 1041 N N . LYS A 1 127 ? -14.976 -6.366 23.105 1.00 85.19 127 LYS A N 1
ATOM 1042 C CA . LYS A 1 127 ? -15.523 -7.157 21.996 1.00 85.19 127 LYS A CA 1
ATOM 1043 C C . LYS A 1 127 ? -15.565 -6.345 20.699 1.00 85.19 127 LYS A C 1
ATOM 1045 O O . LYS A 1 127 ? -16.632 -6.034 20.173 1.00 85.19 127 LYS A O 1
ATOM 1050 N N . VAL A 1 128 ? -14.397 -5.930 20.222 1.00 88.00 128 VAL A N 1
ATOM 1051 C CA . VAL A 1 128 ? -14.250 -5.095 19.024 1.00 88.00 128 VAL A CA 1
ATOM 1052 C C . VAL A 1 128 ? -13.724 -5.923 17.857 1.00 88.00 128 VAL A C 1
ATOM 1054 O O . VAL A 1 128 ? -12.810 -6.729 18.019 1.00 88.00 128 VAL A O 1
ATOM 1057 N N . MET A 1 129 ? -14.268 -5.675 16.670 1.00 86.75 129 MET A N 1
ATOM 1058 C CA . MET A 1 129 ? -13.811 -6.255 15.414 1.00 86.75 129 MET A CA 1
ATOM 1059 C C . MET A 1 129 ? -13.638 -5.170 14.358 1.00 86.75 129 MET A C 1
ATOM 1061 O O . MET A 1 129 ? -14.499 -4.301 14.217 1.00 86.75 129 MET A O 1
ATOM 1065 N N . VAL A 1 130 ? -12.550 -5.244 13.594 1.00 89.75 130 VAL A N 1
ATOM 1066 C CA . VAL A 1 130 ? -12.375 -4.462 12.367 1.00 89.75 130 VAL A CA 1
ATOM 1067 C C . VAL A 1 130 ? -12.347 -5.436 11.197 1.00 89.75 130 VAL A C 1
ATOM 1069 O O . VAL A 1 130 ? -11.602 -6.417 11.217 1.00 89.75 130 VAL A O 1
ATOM 1072 N N . VAL A 1 131 ? -13.194 -5.198 10.202 1.00 89.81 131 VAL A N 1
ATOM 1073 C CA . VAL A 1 131 ? -13.300 -6.055 9.014 1.00 89.81 131 VAL A CA 1
ATOM 1074 C C . VAL A 1 131 ? -12.565 -5.448 7.827 1.00 89.81 131 VAL A C 1
ATOM 1076 O O . VAL A 1 131 ? -12.213 -4.270 7.826 1.00 89.81 131 VAL A O 1
ATOM 1079 N N . ARG A 1 132 ? -12.339 -6.277 6.808 1.00 89.69 132 ARG A N 1
ATOM 1080 C CA . ARG A 1 132 ? -11.770 -5.856 5.528 1.00 89.69 132 ARG A CA 1
ATOM 1081 C C . ARG A 1 132 ? -12.727 -4.979 4.731 1.00 89.69 132 ARG A C 1
ATOM 1083 O O . ARG A 1 132 ? -13.944 -5.115 4.844 1.00 89.69 132 ARG A O 1
ATOM 1090 N N . THR A 1 133 ? -12.166 -4.191 3.831 1.00 90.00 133 THR A N 1
ATOM 1091 C CA . THR A 1 133 ? -12.857 -3.426 2.787 1.00 90.00 133 THR A CA 1
ATOM 1092 C C . THR A 1 133 ? -13.802 -4.295 1.949 1.00 90.00 133 THR A C 1
ATOM 1094 O O . THR A 1 133 ? -14.937 -3.900 1.700 1.00 90.00 133 THR A O 1
ATOM 1097 N N . LEU A 1 134 ? -13.424 -5.543 1.637 1.00 88.62 134 LEU A N 1
ATOM 1098 C CA . LEU A 1 134 ? -14.291 -6.489 0.916 1.00 88.62 134 LEU A CA 1
ATOM 1099 C C . LEU A 1 134 ? -15.630 -6.765 1.633 1.00 88.62 134 LEU A C 1
ATOM 1101 O O . LEU A 1 134 ? -16.626 -7.100 0.995 1.00 88.62 134 LEU A O 1
ATOM 1105 N N . PHE A 1 135 ? -15.686 -6.614 2.960 1.00 88.94 135 PHE A N 1
ATOM 1106 C CA . PHE A 1 135 ? -16.933 -6.765 3.711 1.00 88.94 135 PHE A CA 1
ATOM 1107 C C . PHE A 1 135 ? -17.949 -5.678 3.338 1.00 88.94 135 PHE A C 1
ATOM 1109 O O . PHE A 1 135 ? -19.139 -5.962 3.204 1.00 88.94 135 PHE A O 1
ATOM 1116 N N . GLN A 1 136 ? -17.486 -4.445 3.113 1.00 88.44 136 GLN A N 1
ATOM 1117 C CA . GLN A 1 136 ? -18.329 -3.347 2.646 1.00 88.44 136 GLN A CA 1
ATOM 1118 C C . GLN A 1 136 ? -18.884 -3.638 1.251 1.00 88.44 136 GLN A C 1
ATOM 1120 O O . GLN A 1 136 ? -20.087 -3.494 1.035 1.00 88.44 136 GLN A O 1
ATOM 1125 N N . GLU A 1 137 ? -18.047 -4.109 0.328 1.00 86.06 137 GLU A N 1
ATOM 1126 C CA . GLU A 1 137 ? -18.493 -4.527 -1.005 1.00 86.06 137 GLU A CA 1
ATOM 1127 C C . GLU A 1 137 ? -19.543 -5.641 -0.920 1.00 86.06 137 GLU A C 1
ATOM 1129 O O . GLU A 1 137 ? -20.583 -5.573 -1.577 1.00 86.06 137 GLU A O 1
ATOM 1134 N N . ALA A 1 138 ? -19.325 -6.629 -0.048 1.00 86.00 138 ALA A N 1
ATOM 1135 C CA . ALA A 1 138 ? -20.272 -7.713 0.167 1.00 86.00 138 ALA A CA 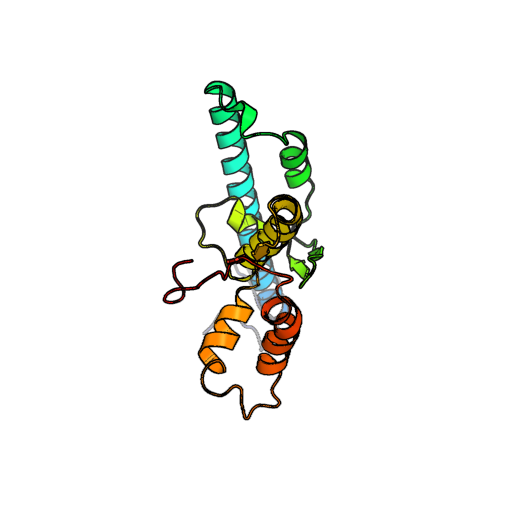1
ATOM 1136 C C . ALA A 1 138 ? -21.617 -7.212 0.726 1.00 86.00 138 ALA A C 1
ATOM 1138 O O . ALA A 1 138 ? -22.667 -7.647 0.253 1.00 86.00 138 ALA A O 1
ATOM 1139 N N . ILE A 1 139 ? -21.618 -6.263 1.670 1.00 86.50 139 ILE A N 1
ATOM 1140 C CA . ILE A 1 139 ? -22.857 -5.630 2.154 1.00 86.50 139 ILE A CA 1
ATOM 1141 C C . ILE A 1 139 ? -23.569 -4.896 1.016 1.00 86.50 139 ILE A C 1
ATOM 1143 O O . ILE A 1 139 ? -24.775 -5.066 0.842 1.00 86.50 139 ILE A O 1
ATOM 1147 N N . MET A 1 140 ? -22.843 -4.090 0.241 1.00 84.75 140 MET A N 1
ATOM 1148 C CA . MET A 1 140 ? -23.434 -3.280 -0.829 1.00 84.75 140 MET A CA 1
ATOM 1149 C C . MET A 1 140 ? -24.040 -4.142 -1.941 1.00 84.75 140 MET A C 1
ATOM 1151 O O . MET A 1 140 ? -25.074 -3.780 -2.500 1.00 84.75 140 MET A O 1
ATOM 1155 N N . LEU A 1 141 ? -23.418 -5.282 -2.249 1.00 83.75 141 LEU A N 1
ATOM 1156 C CA . LEU A 1 141 ? -23.867 -6.194 -3.300 1.00 83.75 141 LEU A CA 1
ATOM 1157 C C . LEU A 1 141 ? -24.964 -7.158 -2.831 1.00 83.75 141 LEU A C 1
ATOM 1159 O O . LEU A 1 141 ? -25.887 -7.446 -3.591 1.00 83.75 141 LEU A O 1
ATOM 1163 N N . TYR A 1 142 ? -24.871 -7.670 -1.601 1.00 81.56 142 TYR A N 1
ATOM 1164 C CA . TYR A 1 142 ? -25.682 -8.807 -1.147 1.00 81.56 142 TYR A CA 1
ATOM 1165 C C . TYR A 1 142 ? -26.564 -8.513 0.068 1.00 81.56 142 TYR A C 1
ATOM 1167 O O . TYR A 1 142 ? -27.464 -9.301 0.360 1.00 81.56 142 TYR A O 1
ATOM 1175 N N . GLY A 1 143 ? -26.365 -7.391 0.763 1.00 74.50 143 GLY A N 1
ATOM 1176 C CA . GLY A 1 143 ? -27.038 -7.084 2.030 1.00 74.50 143 GLY A CA 1
ATOM 1177 C C . GLY A 1 143 ? -28.565 -7.023 1.939 1.00 74.50 143 GLY A C 1
ATOM 1178 O O . GLY A 1 143 ? -29.255 -7.325 2.908 1.00 74.50 143 GLY A O 1
ATOM 1179 N N . SER A 1 144 ? -29.111 -6.707 0.764 1.00 71.00 144 SER A N 1
ATOM 1180 C CA . SER A 1 144 ? -30.555 -6.689 0.495 1.00 71.00 144 SER A CA 1
ATOM 1181 C C . SER A 1 144 ? -31.135 -8.043 0.053 1.00 71.00 144 SER A C 1
ATOM 1183 O O . SER A 1 144 ? -32.354 -8.187 0.019 1.00 71.00 144 SER A O 1
ATOM 1185 N N . SER A 1 145 ? -30.295 -9.037 -0.271 1.00 64.38 145 SER A N 1
ATOM 1186 C CA . SER A 1 145 ? -30.695 -10.306 -0.920 1.00 64.38 145 SER A CA 1
ATOM 1187 C C . SER A 1 145 ? -30.193 -11.571 -0.203 1.00 64.38 145 SER A C 1
ATOM 1189 O O . SER A 1 145 ? -30.201 -12.660 -0.785 1.00 64.38 145 SER A O 1
ATOM 1191 N N . VAL A 1 146 ? -29.783 -11.447 1.067 1.00 56.97 146 VAL A N 1
ATOM 1192 C CA . VAL A 1 146 ? -29.147 -12.507 1.885 1.00 56.97 146 VAL A CA 1
ATOM 1193 C C . VAL A 1 146 ? -29.955 -13.815 1.931 1.00 56.97 146 VAL A C 1
ATOM 1195 O O . VAL A 1 146 ? -29.393 -14.884 2.138 1.00 56.97 146 VAL A O 1
ATOM 1198 N N . SER A 1 147 ? -31.263 -13.780 1.672 1.00 54.25 147 SER A N 1
ATOM 1199 C CA . SER A 1 147 ? -32.121 -14.968 1.664 1.00 54.25 147 SER A CA 1
ATOM 1200 C C . SER A 1 147 ? -31.960 -15.902 0.451 1.00 54.25 147 SER A C 1
ATOM 1202 O O . SER A 1 147 ? -32.646 -16.921 0.417 1.00 54.25 147 SER A O 1
ATOM 1204 N N . SER A 1 148 ? -31.107 -15.607 -0.545 1.00 52.16 148 SER A N 1
ATOM 1205 C CA . SER A 1 148 ? -31.145 -16.347 -1.826 1.00 52.16 148 SER A CA 1
ATOM 1206 C C . SER A 1 148 ? -29.818 -16.669 -2.531 1.00 52.16 148 SER A C 1
ATOM 1208 O O . SER A 1 148 ? -29.863 -17.179 -3.648 1.00 52.16 148 SER A O 1
ATOM 1210 N N . ILE A 1 149 ? -28.639 -16.418 -1.949 1.00 52.78 149 ILE A N 1
ATOM 1211 C CA . ILE A 1 149 ? -27.399 -16.412 -2.750 1.00 52.78 149 ILE A CA 1
ATOM 1212 C C . ILE A 1 149 ? -26.328 -17.372 -2.215 1.00 52.78 149 ILE A C 1
ATOM 1214 O O . ILE A 1 149 ? -25.768 -17.175 -1.145 1.00 52.78 149 ILE A O 1
ATOM 1218 N N . SER A 1 150 ? -25.993 -18.373 -3.034 1.00 54.06 150 SER A N 1
ATOM 1219 C CA . SER A 1 150 ? -24.895 -19.337 -2.872 1.00 54.06 150 SER A CA 1
ATOM 1220 C C . SER A 1 150 ? -23.556 -18.831 -3.447 1.00 54.06 150 SER A C 1
ATOM 1222 O O . SER A 1 150 ? -22.807 -19.604 -4.044 1.00 54.06 150 SER A O 1
ATOM 1224 N N . SER A 1 151 ? -23.282 -17.524 -3.386 1.00 60.72 151 SER A N 1
ATOM 1225 C CA . SER A 1 151 ? -22.066 -16.926 -3.959 1.00 60.72 151 SER A CA 1
ATOM 1226 C C . SER A 1 151 ? -21.013 -16.654 -2.884 1.00 60.72 151 SER A C 1
ATOM 1228 O O . SER A 1 151 ? -21.323 -16.457 -1.711 1.00 60.72 151 SER A O 1
ATOM 1230 N N . THR A 1 152 ? -19.747 -16.595 -3.290 1.00 60.91 152 THR A N 1
ATOM 1231 C CA . THR A 1 152 ? -18.575 -16.332 -2.436 1.00 60.91 152 THR A CA 1
ATOM 1232 C C . THR A 1 152 ? -18.716 -15.092 -1.538 1.00 60.91 152 THR A C 1
ATOM 1234 O O . THR A 1 152 ? -18.160 -15.063 -0.444 1.00 60.91 152 THR A O 1
ATOM 1237 N N . GLY A 1 153 ? -19.487 -14.077 -1.950 1.00 59.66 153 GLY A N 1
ATOM 1238 C CA . GLY A 1 153 ? -19.753 -12.897 -1.119 1.00 59.66 153 GLY A CA 1
ATOM 1239 C C . GLY A 1 153 ? -20.703 -13.164 0.051 1.00 59.66 153 GLY A C 1
ATOM 1240 O O . GLY A 1 153 ? -20.528 -12.581 1.119 1.00 59.66 153 GLY A O 1
ATOM 1241 N N . ALA A 1 154 ? -21.653 -14.091 -0.108 1.00 66.44 154 ALA A N 1
ATOM 1242 C CA . ALA A 1 154 ? -22.482 -14.565 0.997 1.00 66.44 154 ALA A CA 1
ATOM 1243 C C . ALA A 1 154 ? -21.641 -15.348 2.011 1.00 66.44 154 ALA A C 1
ATOM 1245 O O . ALA A 1 154 ? -21.806 -15.140 3.206 1.00 66.44 154 ALA A O 1
ATOM 1246 N N . HIS A 1 155 ? -20.670 -16.147 1.549 1.00 74.31 155 HIS A N 1
ATOM 1247 C CA . HIS A 1 155 ? -19.746 -16.854 2.441 1.00 74.31 155 HIS A CA 1
ATOM 1248 C C . HIS A 1 155 ? -18.926 -15.909 3.325 1.00 74.31 155 HIS A C 1
ATOM 1250 O O . HIS A 1 155 ? -18.758 -16.200 4.505 1.00 74.31 155 HIS A O 1
ATOM 1256 N N . LEU A 1 156 ? -18.469 -14.766 2.797 1.00 76.50 156 LEU A N 1
ATOM 1257 C CA . LEU A 1 156 ? -17.766 -13.771 3.613 1.00 76.50 156 LEU A CA 1
ATOM 1258 C C . LEU A 1 156 ? -18.678 -13.204 4.709 1.00 76.50 156 LEU A C 1
ATOM 1260 O O . LEU A 1 156 ? -18.260 -13.098 5.853 1.00 76.50 156 LEU A O 1
ATOM 1264 N N . LEU A 1 157 ? -19.925 -12.848 4.386 1.00 79.50 157 LEU A N 1
ATOM 1265 C CA . LEU A 1 157 ? -20.873 -12.343 5.387 1.00 79.50 157 LEU A CA 1
ATOM 1266 C C . LEU A 1 157 ? -21.283 -13.430 6.395 1.00 79.50 157 LEU A C 1
ATOM 1268 O O . LEU A 1 157 ? -21.480 -13.127 7.571 1.00 79.50 157 LEU A O 1
ATOM 1272 N N . GLU A 1 158 ? -21.389 -14.686 5.954 1.00 79.00 158 GLU A N 1
ATOM 1273 C CA . GLU A 1 158 ? -21.653 -15.835 6.821 1.00 79.00 158 GLU A CA 1
ATOM 1274 C C . GLU A 1 158 ? -20.497 -16.131 7.778 1.00 79.00 158 GLU A C 1
ATOM 1276 O O . GLU A 1 158 ? -20.764 -16.451 8.932 1.00 79.00 158 GLU A O 1
ATOM 1281 N N . GLU A 1 159 ? -19.240 -15.953 7.356 1.00 79.44 159 GLU A N 1
ATOM 1282 C CA . GLU A 1 159 ? -18.060 -16.131 8.218 1.00 79.44 159 GLU A CA 1
ATOM 1283 C C . GLU A 1 159 ? -18.153 -15.267 9.486 1.00 79.44 159 GLU A C 1
ATOM 1285 O O . GLU A 1 159 ? -17.851 -15.729 10.584 1.00 79.44 159 GLU A O 1
ATOM 1290 N N . PHE A 1 160 ? -18.659 -14.037 9.353 1.00 81.06 160 PHE A N 1
ATOM 1291 C CA . PHE A 1 160 ? -18.828 -13.112 10.478 1.00 81.06 160 PHE A CA 1
ATOM 1292 C C . PHE A 1 160 ? -20.190 -13.228 11.174 1.00 81.06 160 PHE A C 1
ATOM 1294 O O . PHE A 1 160 ? -20.391 -12.639 12.237 1.00 81.06 160 PHE A O 1
ATOM 1301 N N . LYS A 1 161 ? -21.147 -13.972 10.607 1.00 82.50 161 LYS A N 1
ATOM 1302 C CA . LYS A 1 161 ? -22.515 -14.065 11.137 1.00 82.50 161 LYS A CA 1
ATOM 1303 C C . LYS A 1 161 ? -22.524 -14.614 12.555 1.00 82.50 161 LYS A C 1
ATOM 1305 O O . LYS A 1 161 ? -23.186 -14.038 13.414 1.00 82.50 161 LYS A O 1
ATOM 1310 N N . ASP A 1 162 ? -21.783 -15.686 12.810 1.00 78.62 162 ASP A N 1
ATOM 1311 C CA . ASP A 1 162 ? -21.750 -16.309 14.133 1.00 78.62 162 ASP A CA 1
ATOM 1312 C C . ASP A 1 162 ? -21.095 -15.391 15.171 1.00 78.62 162 ASP A C 1
ATOM 1314 O O . ASP A 1 162 ? -21.554 -15.315 16.310 1.00 78.62 162 ASP A O 1
ATOM 1318 N N . GLU A 1 163 ? -20.066 -14.638 14.785 1.00 81.38 163 GLU A N 1
ATOM 1319 C CA . GLU A 1 163 ? -19.381 -13.698 15.677 1.00 81.38 163 GLU A CA 1
ATOM 1320 C C . GLU A 1 163 ? -20.272 -12.486 16.021 1.00 81.38 163 GLU A C 1
ATOM 1322 O O . GLU A 1 163 ? -20.276 -12.010 17.163 1.00 81.38 163 GLU A O 1
ATOM 1327 N N . LEU A 1 164 ? -21.083 -12.026 15.063 1.00 82.50 164 LEU A N 1
ATOM 1328 C CA . LEU A 1 164 ? -22.011 -10.905 15.235 1.00 82.50 164 LEU A CA 1
ATOM 1329 C C . LEU A 1 164 ? -23.296 -11.306 15.977 1.00 82.50 164 LEU A C 1
ATOM 1331 O O . LEU A 1 164 ? -23.712 -10.616 16.906 1.00 82.50 164 LEU A O 1
ATOM 1335 N N . VAL A 1 165 ? -23.927 -12.423 15.603 1.00 84.12 165 VAL A N 1
ATOM 1336 C CA . VAL A 1 165 ? -25.218 -12.864 16.166 1.00 84.12 165 VAL A CA 1
ATOM 1337 C C . VAL A 1 165 ? -25.063 -13.381 17.593 1.00 84.12 165 VAL A C 1
ATOM 1339 O O . VAL A 1 165 ? -25.905 -13.094 18.442 1.00 84.12 165 VAL A O 1
ATOM 1342 N N . ASN A 1 166 ? -23.976 -14.099 17.891 1.00 84.69 166 ASN A N 1
ATOM 1343 C CA . ASN A 1 166 ? -23.764 -14.671 19.223 1.00 84.69 166 ASN A CA 1
ATOM 1344 C C . ASN A 1 166 ? -23.222 -13.650 20.244 1.00 84.69 166 ASN A C 1
ATOM 1346 O O . ASN A 1 166 ? -22.856 -14.027 21.358 1.00 84.69 166 ASN A O 1
ATOM 1350 N N . GLY A 1 167 ? -23.143 -12.360 19.889 1.00 80.25 167 GLY A N 1
ATOM 1351 C CA . GLY A 1 167 ? -22.673 -11.299 20.787 1.00 80.25 167 GLY A CA 1
ATOM 1352 C C . GLY A 1 167 ? -21.200 -11.443 21.190 1.00 80.25 167 GLY A C 1
ATOM 1353 O O . GLY A 1 167 ? -20.796 -10.986 22.269 1.00 80.25 167 GLY A O 1
ATOM 1354 N N . VAL A 1 168 ? -20.401 -12.109 20.347 1.00 83.88 168 VAL A N 1
ATOM 1355 C CA . VAL A 1 168 ? -18.937 -12.191 20.488 1.00 83.88 168 VAL A CA 1
ATOM 1356 C C . VAL A 1 168 ? -18.309 -10.840 20.144 1.00 83.88 168 VAL A C 1
ATOM 1358 O O . VAL A 1 168 ? -17.297 -10.471 20.736 1.00 83.88 168 VAL A O 1
ATOM 1361 N N . VAL A 1 169 ? -18.957 -10.075 19.261 1.00 86.56 169 VAL A N 1
ATOM 1362 C CA . VAL A 1 169 ? -18.604 -8.704 18.882 1.00 86.56 169 VAL A CA 1
ATOM 1363 C C . VAL A 1 169 ? -19.694 -7.735 19.349 1.00 86.56 169 VAL A C 1
ATOM 1365 O O . VAL A 1 169 ? -20.868 -7.915 19.049 1.00 86.56 169 VAL A O 1
ATOM 1368 N N . GLU A 1 170 ? -19.305 -6.682 20.064 1.00 87.12 170 GLU A N 1
ATOM 1369 C CA . GLU A 1 170 ? -20.167 -5.554 20.453 1.00 87.12 170 GLU A CA 1
ATOM 1370 C C . GLU A 1 170 ? -20.001 -4.352 19.520 1.00 87.12 170 GLU A C 1
ATOM 1372 O O . GLU A 1 170 ? -20.940 -3.581 19.330 1.00 87.12 170 GLU A O 1
ATOM 1377 N N . LYS A 1 171 ? -18.804 -4.167 18.947 1.00 89.56 171 LYS A N 1
ATOM 1378 C CA . LYS A 1 171 ? -18.507 -3.067 18.021 1.00 89.56 171 LYS A CA 1
ATOM 1379 C C . LYS A 1 171 ? -17.823 -3.592 16.770 1.00 89.56 171 LYS A C 1
ATOM 1381 O O . LYS A 1 171 ? -16.753 -4.194 16.855 1.00 89.56 171 LYS A O 1
ATOM 1386 N N . LEU A 1 172 ? -18.427 -3.303 15.624 1.00 89.56 172 LEU A N 1
ATOM 1387 C CA . LEU A 1 172 ? -17.906 -3.629 14.304 1.00 89.56 172 LEU A CA 1
ATOM 1388 C C . LEU A 1 172 ? -17.472 -2.342 13.596 1.00 89.56 172 LEU A C 1
ATOM 1390 O O . LEU A 1 172 ? -18.282 -1.433 13.418 1.00 89.56 172 LEU A O 1
ATOM 1394 N N . TYR A 1 173 ? -16.212 -2.277 13.178 1.00 91.75 173 TYR A N 1
ATOM 1395 C CA . TYR A 1 173 ? -15.677 -1.197 12.354 1.00 91.75 173 TYR A CA 1
ATOM 1396 C C . TYR A 1 173 ? -15.510 -1.686 10.920 1.00 91.75 173 TYR A C 1
ATOM 1398 O O . TYR A 1 173 ? -14.809 -2.668 10.674 1.00 91.75 173 TYR A O 1
ATOM 1406 N N . VAL A 1 174 ? -16.151 -0.986 9.985 1.00 91.88 174 VAL A N 1
ATOM 1407 C CA . VAL A 1 174 ? -16.148 -1.310 8.556 1.00 91.88 174 VAL A CA 1
ATOM 1408 C C . VAL A 1 174 ? -15.511 -0.144 7.800 1.00 91.88 174 VAL A C 1
ATOM 1410 O O . VAL A 1 174 ? -16.079 0.950 7.826 1.00 91.88 174 VAL A O 1
ATOM 1413 N N . PRO A 1 175 ? -14.355 -0.333 7.143 1.00 92.31 175 PRO A N 1
ATOM 1414 C CA . PRO A 1 175 ? -13.792 0.692 6.274 1.00 92.31 175 PRO A CA 1
ATOM 1415 C C . PRO A 1 175 ? -14.690 0.902 5.051 1.00 92.31 175 PRO A C 1
ATOM 1417 O O . PRO A 1 175 ? -15.168 -0.072 4.467 1.00 92.31 175 PRO A O 1
ATOM 1420 N N . PHE A 1 176 ? -14.924 2.155 4.659 1.00 91.31 176 PHE A N 1
ATOM 1421 C CA . PHE A 1 176 ? -15.821 2.495 3.555 1.00 91.31 176 PHE A CA 1
ATOM 1422 C C . PHE A 1 176 ? -15.081 3.284 2.490 1.00 91.31 176 PHE A C 1
ATOM 1424 O O . PHE A 1 176 ? -14.614 4.383 2.754 1.00 91.31 176 PHE A O 1
ATOM 1431 N N . ASN A 1 177 ? -15.032 2.760 1.266 1.00 90.00 177 ASN A N 1
ATOM 1432 C CA . ASN A 1 177 ? -14.561 3.557 0.146 1.00 90.00 177 ASN A CA 1
ATOM 1433 C C . ASN A 1 177 ? -15.713 4.393 -0.425 1.00 90.00 177 ASN A C 1
ATOM 1435 O O . ASN A 1 177 ? -16.707 3.846 -0.909 1.00 90.00 177 ASN A O 1
ATOM 1439 N N . ILE A 1 178 ? -15.580 5.716 -0.398 1.00 87.81 178 ILE A N 1
ATOM 1440 C CA . ILE A 1 178 ? -16.548 6.641 -0.983 1.00 87.81 178 ILE A CA 1
ATOM 1441 C C . ILE A 1 178 ? -16.003 7.110 -2.335 1.00 87.81 178 ILE A C 1
ATOM 1443 O O . ILE A 1 178 ? -14.940 7.721 -2.416 1.00 87.81 178 ILE A O 1
ATOM 1447 N N . ASN A 1 179 ? -16.753 6.841 -3.409 1.00 86.44 179 ASN A N 1
ATOM 1448 C CA . ASN A 1 179 ? -16.469 7.295 -4.779 1.00 86.44 179 ASN A CA 1
ATOM 1449 C C . ASN A 1 179 ? -15.084 6.912 -5.340 1.00 86.44 179 ASN A C 1
ATOM 1451 O O . ASN A 1 179 ? -14.581 7.594 -6.234 1.00 86.44 179 ASN A O 1
ATOM 1455 N N . SER A 1 180 ? -14.454 5.848 -4.833 1.00 84.62 180 SER A N 1
ATOM 1456 C CA . SER A 1 180 ? -13.111 5.415 -5.258 1.00 84.62 180 SER A CA 1
ATOM 1457 C C . SER A 1 180 ? -12.024 6.473 -5.035 1.00 84.62 180 SER A C 1
ATOM 1459 O O . SER A 1 180 ? -10.968 6.412 -5.663 1.00 84.62 180 SER A O 1
ATOM 1461 N N . ASN A 1 181 ? -12.270 7.455 -4.160 1.00 87.56 181 ASN A N 1
ATOM 1462 C CA . ASN A 1 181 ? -11.351 8.564 -3.915 1.00 87.56 181 ASN A CA 1
ATOM 1463 C C . ASN A 1 181 ? -11.316 9.043 -2.459 1.00 87.56 181 ASN A C 1
ATOM 1465 O O . ASN A 1 181 ? -10.689 10.061 -2.192 1.00 87.56 181 ASN A O 1
ATOM 1469 N N . HIS A 1 182 ? -11.993 8.363 -1.535 1.00 86.31 182 HIS A N 1
ATOM 1470 C CA . HIS A 1 182 ? -11.967 8.684 -0.113 1.00 86.31 182 HIS A CA 1
ATOM 1471 C C . HIS A 1 182 ? -12.216 7.425 0.723 1.00 86.31 182 HIS A C 1
ATOM 1473 O O . HIS A 1 182 ? -12.963 6.547 0.289 1.00 86.31 182 HIS A O 1
ATOM 1479 N N . TRP A 1 183 ? -11.591 7.354 1.899 1.00 87.94 183 TRP A N 1
ATOM 1480 C CA . TRP A 1 183 ? -11.725 6.278 2.886 1.00 87.94 183 TRP A CA 1
ATOM 1481 C C . TRP A 1 183 ? -12.256 6.829 4.204 1.00 87.94 183 TRP A C 1
ATOM 1483 O O . TRP A 1 183 ? -11.826 7.951 4.557 1.00 87.94 183 TRP A O 1
#

Sequence (183 aa):
MNAWLDGHTSICDPRYNDGRDRFPLCTLIFWEKMNKVIEEQQEWKAGLEWVKERQLEWASTGKEGLIHNYGTFAALEDIRLASQLQLRWDTIPAKDLAQFLGTKWLASDNIDQIAERVTKDVRTWGKVMVVRTLFQEAIMLYGSSVSSISSTGAHLLEEFKDELVNGVVEKLYVPFNINSNHW

pLDDT: mean 79.19, std 9.97, range [46.62, 92.31]

Radius of gyration: 23.8 Å; chains: 1; bounding box: 58×39×67 Å